Protein AF-A0A8E2J826-F1 (afdb_monomer_lite)

Organism: NCBI:txid1314670

Sequence (68 aa):
DQGKLGEAEKMCQRALEGYEKALGADNITTYIPALNTTWGLGSVFKRQGDSAKARIMYSKALVGYEKA

Radius of gyration: 11.81 Å; chains: 1; bounding box: 22×23×32 Å

pLDDT: mean 95.52, std 4.67, range [74.12, 98.38]

InterPro domains:
  IPR011990 Tetratricopeptide-like helical domain superfamily [G3DSA:1.25.40.10] (1-68)
  IPR011990 Tetratricopeptide-like helical domain superfamily [SSF48452] (2-62)

Secondary structure (DSSP, 8-state):
-HHHHHHHHHHHHHHHHHHHHHH-HHHHTT-HHHHHHHHHHHHHHHHHT-HHHHHHHHHHHHHHHHH-

Foldseek 3Di:
DLVVLVVLLVVLVVVLVVLCVVQNPVRLQQPLVNLVSLQSNLVSCVVVVNPVSSVVSPVSSVSNPVVD

Structure (mmCIF, N/CA/C/O backbone):
data_AF-A0A8E2J826-F1
#
_entry.id   AF-A0A8E2J826-F1
#
loop_
_atom_site.group_PDB
_atom_site.id
_atom_site.type_symbol
_atom_site.label_atom_id
_atom_site.label_alt_id
_atom_site.label_comp_id
_atom_site.label_asym_id
_atom_site.label_entity_id
_atom_site.label_seq_id
_atom_site.pdbx_PDB_ins_code
_atom_site.Cartn_x
_atom_site.Cartn_y
_atom_site.Cartn_z
_atom_site.occupancy
_atom_site.B_iso_or_equiv
_atom_site.auth_seq_id
_atom_site.auth_comp_id
_atom_site.auth_asym_id
_atom_site.auth_atom_id
_atom_site.pdbx_PDB_model_num
ATOM 1 N N . ASP A 1 1 ? -7.257 8.651 17.142 1.00 74.12 1 ASP A N 1
ATOM 2 C CA . ASP A 1 1 ? -8.224 9.569 16.531 1.00 74.12 1 ASP A CA 1
ATOM 3 C C . ASP A 1 1 ? -8.615 9.042 15.161 1.00 74.12 1 ASP A C 1
ATOM 5 O O . ASP A 1 1 ? -7.725 8.842 14.338 1.00 74.12 1 ASP A O 1
ATOM 9 N N . GLN A 1 2 ? -9.886 8.703 14.945 1.00 76.00 2 GLN A N 1
ATOM 10 C CA . GLN A 1 2 ? -10.327 8.041 13.707 1.00 76.00 2 GLN A CA 1
ATOM 11 C C . GLN A 1 2 ? -10.174 8.944 12.472 1.00 76.00 2 GLN A C 1
ATOM 13 O O . GLN A 1 2 ? -9.845 8.441 11.400 1.00 76.00 2 GLN A O 1
ATOM 18 N N . GLY A 1 3 ? -10.292 10.269 12.632 1.00 83.50 3 GLY A N 1
ATOM 19 C CA . GLY A 1 3 ? -10.062 11.231 11.545 1.00 83.50 3 GLY A CA 1
ATOM 20 C C . GLY A 1 3 ? -8.664 11.111 10.927 1.00 83.50 3 GLY A C 1
ATOM 21 O O . GLY A 1 3 ? -8.532 10.998 9.711 1.00 83.50 3 GLY A O 1
ATOM 22 N N . LYS A 1 4 ? -7.627 10.978 11.767 1.00 90.25 4 LYS A N 1
ATOM 23 C CA . LYS A 1 4 ? -6.231 10.801 11.322 1.00 90.25 4 LYS A CA 1
ATOM 24 C C . LYS A 1 4 ? -6.006 9.491 10.559 1.00 90.25 4 LYS A C 1
ATOM 26 O O . LYS A 1 4 ? -5.117 9.410 9.719 1.00 90.25 4 LYS A O 1
ATOM 31 N N . LEU A 1 5 ? -6.793 8.451 10.853 1.00 92.88 5 LEU A N 1
ATOM 32 C CA . LEU A 1 5 ? -6.725 7.182 10.122 1.00 92.88 5 LEU A CA 1
ATOM 33 C C . LEU A 1 5 ? -7.359 7.304 8.735 1.00 92.88 5 LEU A C 1
ATOM 35 O O . LEU A 1 5 ? -6.812 6.764 7.781 1.00 92.88 5 LEU A O 1
ATOM 39 N N . GLY A 1 6 ? -8.472 8.033 8.613 1.00 94.06 6 GLY A N 1
ATOM 40 C CA . GLY A 1 6 ? -9.093 8.310 7.315 1.00 94.06 6 GLY A CA 1
ATOM 41 C C . GLY A 1 6 ? -8.201 9.155 6.399 1.00 94.06 6 GLY A C 1
ATOM 42 O O . GLY A 1 6 ? -8.123 8.898 5.200 1.00 94.06 6 GLY A O 1
ATOM 43 N N . GLU A 1 7 ? -7.478 10.130 6.950 1.00 96.12 7 GLU A N 1
ATOM 44 C CA . GLU A 1 7 ? -6.481 10.900 6.194 1.00 96.12 7 GLU A CA 1
ATOM 45 C C . GLU A 1 7 ? -5.307 10.024 5.742 1.00 96.12 7 GLU A C 1
ATOM 47 O O . GLU A 1 7 ? -4.935 10.056 4.569 1.00 96.12 7 GLU A O 1
ATOM 52 N N . ALA A 1 8 ? -4.771 9.189 6.639 1.00 96.31 8 ALA A N 1
ATOM 53 C CA . ALA A 1 8 ? -3.685 8.268 6.312 1.00 96.31 8 ALA A CA 1
ATOM 54 C C . ALA A 1 8 ? -4.071 7.278 5.198 1.00 96.31 8 ALA A C 1
ATOM 56 O O . ALA A 1 8 ? -3.268 7.029 4.299 1.00 96.31 8 ALA A O 1
ATOM 57 N N . GLU A 1 9 ? -5.299 6.750 5.223 1.00 96.50 9 GLU A N 1
ATOM 58 C CA . GLU A 1 9 ? -5.833 5.889 4.162 1.00 96.50 9 GLU A CA 1
ATOM 59 C C . GLU A 1 9 ? -5.844 6.607 2.807 1.00 96.50 9 GLU A C 1
ATOM 61 O O . GLU A 1 9 ? -5.267 6.102 1.841 1.00 96.50 9 GLU A O 1
ATOM 66 N N . LYS A 1 10 ? -6.422 7.815 2.749 1.00 97.56 10 LYS A N 1
ATOM 67 C CA . LYS A 1 10 ? -6.479 8.624 1.520 1.00 97.56 10 LYS A CA 1
ATOM 68 C C . LYS A 1 10 ? -5.089 8.954 0.979 1.00 97.56 10 LYS A C 1
ATOM 70 O O . LYS A 1 10 ? -4.868 8.905 -0.228 1.00 97.56 10 LYS A O 1
ATOM 75 N N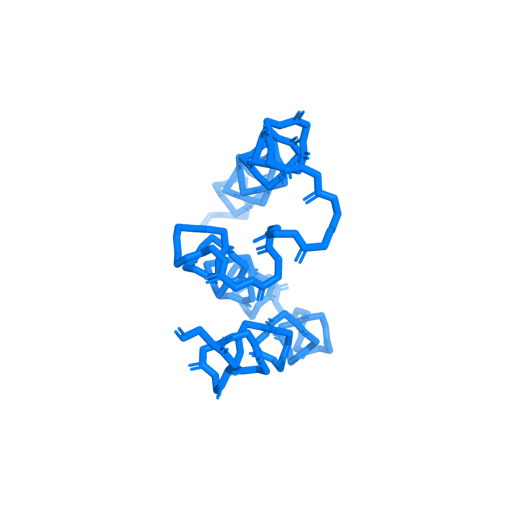 . MET A 1 11 ? -4.140 9.281 1.858 1.00 97.94 11 MET A N 1
ATOM 76 C CA . MET A 1 11 ? -2.757 9.559 1.464 1.00 97.94 11 MET A CA 1
ATOM 77 C C . MET A 1 11 ? -2.075 8.323 0.870 1.00 97.94 11 MET A C 1
ATOM 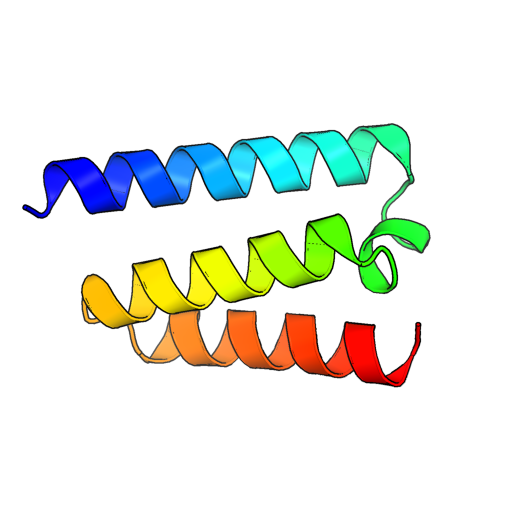79 O O . MET A 1 11 ? -1.415 8.436 -0.162 1.00 97.94 11 MET A O 1
ATOM 83 N N . CYS A 1 12 ? -2.258 7.148 1.484 1.00 97.50 12 CYS A N 1
ATOM 84 C CA . CYS A 1 12 ? -1.705 5.897 0.964 1.00 97.50 12 CYS A CA 1
ATOM 85 C C . CYS A 1 12 ? -2.302 5.546 -0.406 1.00 97.50 12 CYS A C 1
ATOM 87 O O . CYS A 1 12 ? -1.552 5.217 -1.320 1.00 97.50 12 CYS A O 1
ATOM 89 N N . GLN A 1 13 ? -3.623 5.665 -0.574 1.00 97.75 13 GLN A N 1
ATOM 90 C CA . GLN A 1 13 ? -4.295 5.417 -1.857 1.00 97.75 13 GLN A CA 1
ATOM 91 C C . GLN A 1 13 ? -3.767 6.346 -2.956 1.00 97.75 13 GLN A C 1
ATOM 93 O O . GLN A 1 13 ? -3.335 5.872 -4.002 1.00 97.75 13 GLN A O 1
ATOM 98 N N . ARG A 1 14 ? -3.681 7.652 -2.679 1.00 98.38 14 ARG A N 1
ATOM 99 C CA . ARG A 1 14 ? -3.140 8.632 -3.631 1.00 98.38 14 ARG A CA 1
ATOM 100 C C . ARG A 1 14 ? -1.688 8.345 -4.026 1.00 98.38 14 ARG A C 1
ATOM 102 O O . ARG A 1 14 ? -1.312 8.560 -5.175 1.00 98.38 14 ARG A O 1
ATOM 109 N N . ALA A 1 15 ? -0.856 7.896 -3.085 1.00 98.06 15 ALA A N 1
ATOM 110 C CA . ALA A 1 15 ? 0.527 7.527 -3.380 1.00 98.06 15 ALA A CA 1
ATOM 111 C C . ALA A 1 15 ? 0.598 6.301 -4.305 1.00 98.06 15 ALA A C 1
ATOM 113 O O . ALA A 1 15 ? 1.338 6.329 -5.285 1.00 98.06 15 ALA A O 1
ATOM 114 N N . LEU A 1 16 ? -0.213 5.270 -4.041 1.00 97.94 16 LEU A N 1
ATOM 115 C CA . LEU A 1 16 ? -0.292 4.076 -4.889 1.00 97.94 16 LEU A CA 1
ATOM 116 C C . LEU A 1 16 ? -0.771 4.406 -6.306 1.00 97.94 16 LEU A C 1
ATOM 118 O O . LEU A 1 16 ? -0.131 3.979 -7.261 1.00 97.94 16 LEU A O 1
ATOM 122 N N . GLU A 1 17 ? -1.810 5.231 -6.451 1.00 98.00 17 GLU A N 1
ATOM 123 C CA . GLU A 1 17 ? -2.273 5.717 -7.761 1.00 98.00 17 GLU A CA 1
ATOM 124 C C . GLU A 1 17 ? -1.165 6.469 -8.516 1.00 98.00 17 GLU A C 1
ATOM 126 O O . GLU A 1 17 ? -0.988 6.302 -9.724 1.00 98.00 17 GLU A O 1
ATOM 131 N N . GLY A 1 18 ? -0.388 7.294 -7.806 1.00 98.25 18 GLY A N 1
ATOM 132 C CA . GLY A 1 18 ? 0.749 8.012 -8.380 1.00 98.25 18 GLY A CA 1
ATOM 133 C C . GLY A 1 18 ? 1.850 7.073 -8.874 1.00 98.25 18 GLY A C 1
ATOM 134 O O . GLY A 1 18 ? 2.351 7.251 -9.986 1.00 98.25 18 GLY A O 1
ATOM 135 N N . TYR A 1 19 ? 2.203 6.060 -8.079 1.00 97.56 19 TYR A N 1
ATOM 136 C CA . TYR A 1 19 ? 3.175 5.041 -8.477 1.00 97.56 19 TYR A CA 1
ATOM 137 C C . TYR A 1 19 ? 2.685 4.226 -9.673 1.00 97.56 19 TYR A C 1
ATOM 139 O O . TYR A 1 19 ? 3.456 3.993 -10.600 1.00 97.56 19 TYR A O 1
ATOM 147 N N . GLU A 1 20 ? 1.406 3.851 -9.697 1.00 97.19 20 GLU A N 1
ATOM 148 C CA . GLU A 1 20 ? 0.826 3.048 -10.776 1.00 97.19 20 GLU A CA 1
ATOM 149 C C . GLU A 1 20 ? 0.837 3.830 -12.085 1.00 97.19 20 GLU A C 1
ATOM 151 O O . GLU A 1 20 ? 1.266 3.321 -13.118 1.00 97.19 20 GLU A O 1
ATOM 156 N N . LYS A 1 21 ? 0.465 5.112 -12.028 1.00 97.56 21 LYS A N 1
ATOM 157 C CA . LYS A 1 21 ? 0.507 6.004 -13.187 1.00 97.56 21 LYS A CA 1
ATOM 158 C C . LYS A 1 21 ? 1.926 6.207 -13.729 1.00 97.56 21 LYS A C 1
ATOM 160 O O . LYS A 1 21 ? 2.087 6.383 -14.933 1.00 97.56 21 LYS A O 1
ATOM 165 N N . ALA A 1 22 ? 2.936 6.230 -12.859 1.00 97.31 22 ALA A N 1
ATOM 166 C CA . ALA A 1 22 ? 4.323 6.466 -13.254 1.00 97.31 22 ALA A CA 1
ATOM 167 C C . ALA A 1 22 ? 5.026 5.208 -13.788 1.00 97.31 22 ALA A C 1
ATOM 169 O O . ALA A 1 22 ? 5.849 5.310 -14.693 1.00 97.31 22 ALA A O 1
ATOM 170 N N . LEU A 1 23 ? 4.727 4.039 -13.217 1.00 95.81 23 LEU A N 1
ATOM 171 C CA . LEU A 1 23 ? 5.463 2.795 -13.470 1.00 95.81 23 LEU A CA 1
ATOM 172 C C . LEU A 1 23 ? 4.693 1.804 -14.352 1.00 95.81 23 LEU A C 1
ATOM 174 O O . LEU A 1 23 ? 5.311 0.939 -14.973 1.00 95.81 23 LEU A O 1
ATOM 178 N N . GLY A 1 24 ? 3.366 1.925 -14.412 1.00 94.56 24 GLY A N 1
ATOM 179 C CA . GLY A 1 24 ? 2.472 0.923 -14.985 1.00 94.56 24 GLY A CA 1
ATOM 180 C C . GLY A 1 24 ? 2.117 -0.192 -13.994 1.00 94.56 24 GLY A C 1
ATOM 181 O O . GLY A 1 24 ? 2.824 -0.431 -13.010 1.00 94.56 24 GLY A O 1
ATOM 182 N N . ALA A 1 25 ? 1.009 -0.883 -14.275 1.00 89.94 25 ALA A N 1
ATOM 183 C CA . ALA A 1 25 ? 0.417 -1.901 -13.403 1.00 89.94 25 ALA A CA 1
ATOM 184 C C . ALA A 1 25 ? 1.329 -3.116 -13.150 1.00 89.94 25 ALA A C 1
ATOM 186 O O . ALA A 1 25 ? 1.269 -3.707 -12.075 1.00 89.94 25 ALA A O 1
ATOM 187 N N . ASP A 1 26 ? 2.204 -3.464 -14.094 1.00 88.31 26 ASP A N 1
ATOM 188 C CA . ASP A 1 26 ? 3.111 -4.604 -13.925 1.00 88.31 26 ASP A CA 1
ATOM 189 C C . ASP A 1 26 ? 4.260 -4.257 -12.967 1.00 88.31 26 ASP A C 1
ATOM 191 O O . ASP A 1 26 ? 4.536 -4.987 -12.011 1.00 88.31 26 ASP A O 1
ATOM 195 N N . ASN A 1 27 ? 4.878 -3.089 -13.161 1.00 90.75 27 ASN A N 1
ATOM 196 C CA . ASN A 1 27 ? 6.072 -2.678 -12.419 1.00 90.75 27 ASN A CA 1
ATOM 197 C C . ASN A 1 27 ? 5.765 -2.205 -10.993 1.00 90.75 27 ASN A C 1
ATOM 199 O O . ASN A 1 27 ? 6.612 -2.327 -10.109 1.00 90.75 27 ASN A O 1
ATOM 203 N N . ILE A 1 28 ? 4.564 -1.676 -10.730 1.00 95.81 28 ILE A N 1
ATOM 204 C CA . ILE A 1 28 ? 4.190 -1.268 -9.367 1.00 95.81 28 ILE A CA 1
ATOM 205 C C . ILE A 1 28 ? 4.207 -2.457 -8.391 1.00 95.81 28 ILE A C 1
ATOM 207 O O . ILE A 1 28 ? 4.483 -2.269 -7.207 1.00 95.81 28 ILE A O 1
ATOM 211 N N . THR A 1 29 ? 3.970 -3.685 -8.871 1.00 94.31 29 THR A N 1
ATOM 212 C CA . THR A 1 29 ? 3.871 -4.874 -8.008 1.00 94.31 29 THR A CA 1
ATOM 213 C C . THR A 1 29 ? 5.193 -5.342 -7.399 1.00 94.31 29 THR A C 1
ATOM 215 O O . THR A 1 29 ? 5.160 -6.112 -6.444 1.00 94.31 29 THR A O 1
ATOM 218 N N . THR A 1 30 ? 6.340 -4.866 -7.888 1.00 95.88 30 THR A N 1
ATOM 219 C CA . THR A 1 30 ? 7.677 -5.137 -7.320 1.00 95.88 30 THR A CA 1
ATOM 220 C C . THR A 1 30 ? 8.385 -3.861 -6.857 1.00 95.88 30 THR A C 1
ATOM 222 O O . THR A 1 30 ? 9.474 -3.901 -6.286 1.00 95.88 30 THR A O 1
ATOM 225 N N . TYR A 1 31 ? 7.764 -2.694 -7.046 1.00 97.56 31 TYR A N 1
ATOM 226 C CA . TYR A 1 31 ? 8.351 -1.420 -6.657 1.00 97.56 31 TYR A CA 1
ATOM 227 C C . TYR A 1 31 ? 8.305 -1.218 -5.137 1.00 97.56 31 TYR A C 1
ATOM 229 O O . TYR A 1 31 ? 7.250 -0.954 -4.558 1.00 97.56 31 TYR A O 1
ATOM 237 N N . ILE A 1 32 ? 9.472 -1.286 -4.488 1.00 97.69 32 ILE A N 1
ATOM 238 C CA . ILE A 1 32 ? 9.615 -1.260 -3.022 1.00 97.69 32 ILE A CA 1
ATOM 239 C C . ILE A 1 32 ? 8.822 -0.128 -2.333 1.00 97.69 32 ILE A C 1
ATOM 241 O O . ILE A 1 32 ? 8.128 -0.415 -1.353 1.00 97.69 32 ILE A O 1
ATOM 245 N N . PRO A 1 33 ? 8.828 1.137 -2.806 1.00 97.88 33 PRO A N 1
ATOM 246 C CA . PRO A 1 33 ? 8.009 2.181 -2.189 1.00 97.88 33 PRO A CA 1
ATOM 247 C C . PRO A 1 33 ? 6.502 1.901 -2.241 1.00 97.88 33 PRO A C 1
ATOM 249 O O . PRO A 1 33 ? 5.824 2.119 -1.240 1.00 97.88 33 PRO A O 1
ATOM 252 N N . ALA A 1 34 ? 5.976 1.349 -3.340 1.00 97.94 34 ALA A N 1
ATOM 253 C CA . ALA A 1 34 ? 4.563 0.975 -3.429 1.00 97.94 34 ALA A CA 1
ATOM 254 C C . ALA A 1 34 ? 4.215 -0.191 -2.491 1.00 97.94 34 ALA A C 1
ATOM 256 O O . ALA A 1 34 ? 3.149 -0.194 -1.870 1.00 97.94 34 ALA A O 1
ATOM 257 N N . LEU A 1 35 ? 5.128 -1.149 -2.315 1.00 98.31 35 LEU A N 1
ATOM 258 C CA . LEU A 1 35 ? 4.956 -2.247 -1.359 1.00 98.31 35 LEU A CA 1
ATOM 259 C C . LEU A 1 35 ? 4.920 -1.738 0.085 1.00 98.31 35 LEU A C 1
ATOM 261 O O . LEU A 1 35 ? 4.002 -2.080 0.835 1.00 98.31 35 LEU A O 1
ATOM 265 N N . ASN A 1 36 ? 5.834 -0.831 0.442 1.00 98.38 36 ASN A N 1
ATOM 266 C CA . ASN A 1 36 ? 5.852 -0.177 1.752 1.00 98.38 36 ASN A CA 1
ATOM 267 C C . ASN A 1 36 ? 4.549 0.599 2.007 1.00 98.38 36 ASN A C 1
ATOM 269 O O . ASN A 1 36 ? 3.967 0.511 3.089 1.00 98.38 36 ASN A O 1
ATOM 273 N N . THR A 1 37 ? 4.054 1.340 1.011 1.00 98.31 37 THR A N 1
ATOM 274 C CA . THR A 1 37 ? 2.780 2.063 1.114 1.00 98.31 37 THR A CA 1
ATOM 275 C C . THR A 1 37 ? 1.595 1.110 1.259 1.00 98.31 37 THR A C 1
ATOM 277 O O . THR A 1 37 ? 0.716 1.351 2.087 1.00 98.31 37 THR A O 1
ATOM 280 N N . THR A 1 38 ? 1.584 -0.003 0.524 1.00 98.25 38 THR A N 1
ATOM 281 C CA . THR A 1 38 ? 0.550 -1.043 0.639 1.00 98.25 38 THR A CA 1
ATOM 282 C C . THR A 1 38 ? 0.548 -1.657 2.043 1.00 98.25 38 THR A C 1
ATOM 284 O O . THR A 1 38 ? -0.506 -1.801 2.663 1.00 98.25 38 THR A O 1
ATOM 287 N N . TRP A 1 39 ? 1.723 -1.932 2.612 1.00 98.38 39 TRP A N 1
ATOM 288 C CA . TRP A 1 39 ? 1.857 -2.374 4.003 1.00 98.38 39 TRP A CA 1
ATOM 289 C C . TRP A 1 39 ? 1.357 -1.323 5.009 1.00 98.38 39 TRP A C 1
ATOM 291 O O . TRP A 1 39 ? 0.663 -1.639 5.985 1.00 98.38 39 TRP A O 1
ATOM 301 N N . GLY A 1 40 ? 1.678 -0.050 4.767 1.00 97.69 40 GLY A N 1
ATOM 302 C CA . GLY A 1 40 ? 1.168 1.081 5.538 1.00 97.69 40 GLY A CA 1
ATOM 303 C C . GLY A 1 40 ? -0.361 1.119 5.547 1.00 97.69 40 GLY A C 1
ATOM 304 O O . GLY A 1 40 ? -0.969 1.204 6.615 1.00 97.69 40 GLY A O 1
ATOM 305 N N . LEU A 1 41 ? -0.982 0.936 4.380 1.00 97.81 41 LEU A N 1
ATOM 306 C CA . LEU A 1 41 ? -2.433 0.862 4.224 1.00 97.81 41 LEU A CA 1
ATOM 307 C C . LEU A 1 41 ? -3.040 -0.322 4.997 1.00 97.81 41 LEU A C 1
ATOM 309 O O . LEU A 1 41 ? -4.051 -0.161 5.681 1.00 97.81 41 LEU A O 1
ATOM 313 N N . GLY A 1 42 ? -2.384 -1.487 4.988 1.00 98.00 42 GLY A N 1
ATOM 314 C CA . GLY A 1 42 ? -2.783 -2.620 5.831 1.00 98.00 42 GLY A CA 1
ATOM 315 C C . GLY A 1 42 ? -2.782 -2.285 7.327 1.00 98.00 42 GLY A C 1
ATOM 316 O O . GLY A 1 42 ? -3.703 -2.651 8.061 1.00 98.00 42 GLY A O 1
ATOM 317 N N . SER A 1 43 ? -1.800 -1.502 7.774 1.00 97.50 43 SER A N 1
ATOM 318 C CA . SER A 1 43 ? -1.705 -1.042 9.165 1.00 97.50 43 SER A CA 1
ATOM 319 C C . SER A 1 43 ? -2.790 -0.029 9.528 1.00 97.50 43 SER A C 1
ATOM 321 O O . SER A 1 43 ? -3.298 -0.057 10.652 1.00 97.50 43 SER A O 1
ATOM 323 N N . VAL A 1 44 ? -3.191 0.830 8.587 1.00 97.25 44 VAL A N 1
ATOM 324 C CA . VAL A 1 44 ? -4.329 1.743 8.764 1.00 97.25 44 VAL A CA 1
ATOM 325 C C . VAL A 1 44 ? -5.627 0.952 8.935 1.00 97.25 44 VAL A C 1
ATOM 327 O O . VAL A 1 44 ? -6.311 1.148 9.940 1.00 97.25 44 VAL A O 1
ATOM 330 N N . PHE A 1 45 ? -5.916 -0.006 8.047 1.00 97.38 45 PHE A N 1
ATOM 331 C CA . PHE A 1 45 ? -7.119 -0.841 8.151 1.00 97.38 45 PHE A CA 1
ATOM 332 C C . PHE A 1 45 ? -7.170 -1.640 9.454 1.00 97.38 45 PHE A C 1
ATOM 334 O O . PHE A 1 45 ? -8.202 -1.665 10.125 1.00 97.38 45 PHE A O 1
ATOM 341 N N . LYS A 1 46 ? -6.036 -2.206 9.888 1.00 96.69 46 LYS A N 1
ATOM 342 C CA . LYS A 1 46 ? -5.944 -2.896 11.183 1.00 96.69 46 LYS A CA 1
ATOM 343 C C . LYS A 1 46 ? -6.341 -1.974 12.339 1.00 96.69 46 LYS A C 1
ATOM 345 O O . LYS A 1 46 ? -7.075 -2.390 13.231 1.00 96.69 46 LYS A O 1
ATOM 350 N N . ARG A 1 47 ? -5.882 -0.717 12.324 1.00 95.31 47 ARG A N 1
ATOM 351 C CA . ARG A 1 47 ? -6.205 0.287 13.355 1.00 95.31 47 ARG A CA 1
ATOM 352 C C . ARG A 1 47 ? -7.643 0.801 13.274 1.0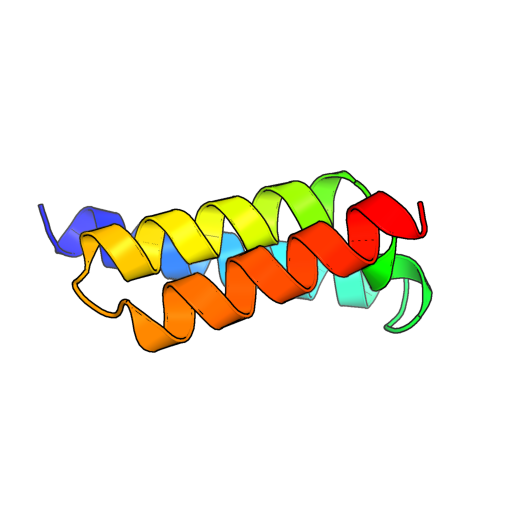0 95.31 47 ARG A C 1
ATOM 354 O O . ARG A 1 47 ? -8.160 1.252 14.290 1.00 95.31 47 ARG A O 1
ATOM 361 N N . GLN A 1 48 ? -8.274 0.736 12.104 1.00 94.88 48 GLN A N 1
ATOM 362 C CA . GLN A 1 48 ? -9.702 1.014 11.916 1.00 94.88 48 GLN A CA 1
ATOM 363 C C . GLN A 1 48 ? -10.601 -0.176 12.315 1.00 94.88 48 GLN A C 1
ATOM 365 O O . GLN A 1 48 ? -11.817 -0.026 12.358 1.00 94.88 48 GLN A O 1
ATOM 370 N N . GLY A 1 49 ? -10.023 -1.345 12.621 1.00 95.62 49 GLY A N 1
ATOM 371 C CA . GLY A 1 49 ? -10.753 -2.569 12.971 1.00 95.62 49 GLY A CA 1
ATOM 372 C C . GLY A 1 49 ? -11.065 -3.484 11.780 1.00 95.62 49 GLY A C 1
ATOM 373 O O . GLY A 1 49 ? -11.531 -4.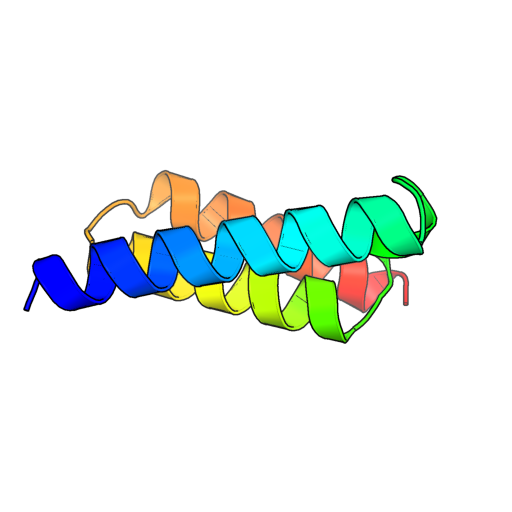606 11.980 1.00 95.62 49 GLY A O 1
ATOM 374 N N . ASP A 1 50 ? -10.744 -3.072 10.551 1.00 96.44 50 ASP A N 1
ATOM 375 C CA . ASP A 1 50 ? -10.953 -3.873 9.342 1.00 96.44 50 ASP A CA 1
ATOM 376 C C . ASP A 1 50 ? -9.786 -4.849 9.121 1.00 96.44 50 ASP A C 1
ATOM 378 O O . ASP A 1 50 ? -8.878 -4.664 8.304 1.00 96.44 50 ASP A O 1
ATOM 382 N N . SER A 1 51 ? -9.804 -5.930 9.899 1.00 95.06 51 SER A N 1
ATOM 383 C CA . SER A 1 51 ? -8.776 -6.973 9.830 1.00 95.06 51 SER A CA 1
ATOM 384 C C . SER A 1 51 ? -8.783 -7.734 8.499 1.00 95.06 51 SER A C 1
ATOM 386 O O . SER A 1 51 ? -7.762 -8.313 8.124 1.00 95.06 51 SER A O 1
ATOM 388 N N . ALA A 1 52 ? -9.910 -7.753 7.778 1.00 97.56 52 ALA A N 1
ATOM 389 C CA . ALA A 1 52 ? -10.009 -8.419 6.484 1.00 97.56 52 ALA A CA 1
ATOM 390 C C . ALA A 1 52 ? -9.225 -7.647 5.417 1.00 97.56 52 ALA A C 1
ATOM 392 O O . ALA A 1 52 ? -8.347 -8.225 4.771 1.00 97.56 52 ALA A O 1
ATOM 393 N N . LYS A 1 53 ? -9.457 -6.332 5.294 1.00 97.25 53 LYS A N 1
ATOM 394 C CA . LYS A 1 53 ? -8.681 -5.484 4.378 1.00 97.25 53 LYS A CA 1
ATOM 395 C C . LYS A 1 53 ? -7.209 -5.416 4.761 1.00 97.25 53 LYS A C 1
ATOM 397 O O . LYS A 1 53 ? -6.358 -5.465 3.876 1.00 97.25 53 LYS A O 1
ATOM 402 N N . ALA A 1 54 ? -6.896 -5.377 6.058 1.00 98.25 54 ALA A N 1
ATOM 403 C CA . ALA A 1 54 ? -5.514 -5.401 6.527 1.00 98.25 54 ALA A CA 1
ATOM 404 C C . ALA A 1 54 ? -4.748 -6.625 6.003 1.00 98.25 54 ALA A C 1
ATOM 406 O O . ALA A 1 54 ? -3.673 -6.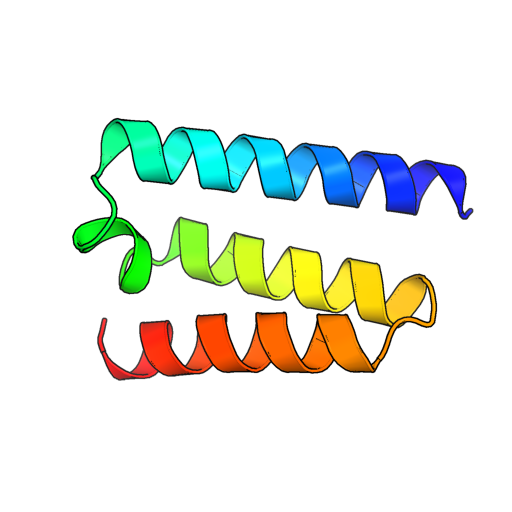475 5.425 1.00 98.25 54 ALA A O 1
ATOM 407 N N . ARG A 1 55 ? -5.329 -7.829 6.138 1.00 98.12 55 ARG A N 1
ATOM 408 C CA . ARG A 1 55 ? -4.724 -9.067 5.620 1.00 98.12 55 ARG A CA 1
ATOM 409 C C . ARG A 1 55 ? -4.494 -9.007 4.116 1.00 98.12 55 ARG A C 1
ATOM 411 O O . ARG A 1 55 ? -3.404 -9.341 3.676 1.00 98.12 55 ARG A O 1
ATOM 418 N N . ILE A 1 56 ? -5.476 -8.533 3.347 1.00 98.19 56 ILE A N 1
ATOM 419 C CA . ILE A 1 56 ? -5.342 -8.402 1.888 1.00 98.19 56 ILE A CA 1
ATOM 420 C C . ILE A 1 56 ? -4.148 -7.510 1.531 1.00 98.19 56 ILE A C 1
ATOM 422 O O . ILE A 1 56 ? -3.345 -7.878 0.677 1.00 98.19 56 ILE A O 1
ATOM 426 N N . MET A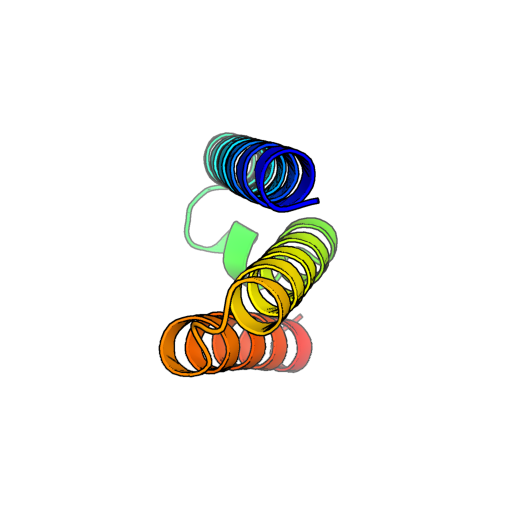 1 57 ? -4.012 -6.355 2.185 1.00 98.19 57 MET A N 1
ATOM 427 C CA . MET A 1 57 ? -2.915 -5.426 1.905 1.00 98.19 57 MET A CA 1
ATOM 428 C C . MET A 1 57 ? -1.553 -6.015 2.275 1.00 98.19 57 MET A C 1
ATOM 430 O O . MET A 1 57 ? -0.631 -5.968 1.464 1.00 98.19 57 MET A O 1
ATOM 434 N N . TYR A 1 58 ? -1.430 -6.630 3.453 1.00 98.31 58 TYR A N 1
ATOM 435 C CA . TYR A 1 58 ? -0.183 -7.287 3.848 1.00 98.31 58 TYR A CA 1
ATOM 436 C C . TYR A 1 58 ? 0.195 -8.423 2.897 1.00 98.31 58 TYR A C 1
ATOM 438 O O . TYR A 1 58 ? 1.342 -8.492 2.472 1.00 98.31 58 TYR A O 1
ATOM 446 N N . SER A 1 59 ? -0.762 -9.266 2.500 1.00 98.06 59 SER A N 1
ATOM 447 C CA . SER A 1 59 ? -0.514 -10.340 1.536 1.00 98.06 59 SER A CA 1
ATOM 448 C C . SER A 1 59 ? -0.057 -9.804 0.180 1.00 98.06 59 SER A C 1
ATOM 450 O O . SER A 1 59 ? 0.903 -10.325 -0.376 1.00 98.06 59 SER A O 1
ATOM 452 N N . LYS A 1 60 ? -0.686 -8.741 -0.341 1.00 96.38 60 LYS A N 1
ATOM 453 C CA . LYS A 1 60 ? -0.250 -8.103 -1.595 1.00 96.38 60 LYS A CA 1
ATOM 454 C C . LYS A 1 60 ? 1.184 -7.577 -1.503 1.00 96.38 60 LYS A C 1
ATOM 456 O O . LYS A 1 60 ? 1.967 -7.816 -2.415 1.00 96.38 60 LYS A O 1
ATOM 461 N N . ALA A 1 61 ? 1.523 -6.892 -0.410 1.00 97.56 61 ALA A N 1
ATOM 462 C CA . ALA A 1 61 ? 2.869 -6.364 -0.201 1.00 97.56 61 ALA A CA 1
ATOM 463 C C . ALA A 1 61 ? 3.914 -7.490 -0.100 1.00 97.56 61 ALA A C 1
ATOM 465 O O . ALA A 1 61 ? 4.948 -7.414 -0.755 1.00 97.56 61 ALA A O 1
ATOM 466 N N . LEU A 1 62 ? 3.619 -8.556 0.656 1.00 97.81 62 LEU A N 1
ATOM 467 C CA . LEU A 1 62 ? 4.492 -9.728 0.799 1.00 97.81 62 LEU A CA 1
ATOM 468 C C . LEU A 1 62 ? 4.780 -10.405 -0.540 1.00 97.81 62 LEU A C 1
ATOM 470 O O . LEU A 1 62 ? 5.943 -10.611 -0.866 1.00 97.81 62 LEU A O 1
ATOM 474 N N . VAL A 1 63 ? 3.746 -10.657 -1.349 1.00 96.88 63 VAL A N 1
ATOM 475 C CA . VAL A 1 63 ? 3.917 -11.241 -2.690 1.00 96.88 63 VAL A CA 1
ATOM 476 C C . VAL A 1 63 ? 4.822 -10.373 -3.568 1.00 96.88 63 VAL A C 1
ATOM 478 O O . VAL A 1 63 ? 5.578 -10.901 -4.378 1.00 96.88 63 VAL A O 1
ATOM 481 N N . GLY A 1 64 ? 4.750 -9.048 -3.430 1.00 95.69 64 GLY A N 1
ATOM 482 C CA . GLY A 1 64 ? 5.648 -8.141 -4.138 1.00 95.69 64 GLY A CA 1
ATOM 483 C C . GLY A 1 64 ? 7.089 -8.221 -3.640 1.00 95.69 64 GLY A C 1
ATOM 484 O O . GLY A 1 64 ? 7.997 -8.308 -4.457 1.00 95.69 64 GLY A O 1
ATOM 485 N N . TYR A 1 65 ? 7.310 -8.252 -2.320 1.00 96.31 65 TYR A N 1
ATOM 486 C CA . TYR A 1 65 ? 8.658 -8.370 -1.745 1.00 96.31 65 TYR A CA 1
ATOM 487 C C . TYR A 1 65 ? 9.330 -9.703 -2.080 1.00 96.31 65 TYR A C 1
ATOM 489 O O . TYR A 1 65 ? 10.547 -9.755 -2.175 1.00 96.31 65 TYR A O 1
ATOM 497 N N . GLU A 1 66 ? 8.556 -10.773 -2.255 1.00 96.00 66 GLU A N 1
ATOM 498 C CA . GLU A 1 66 ? 9.070 -12.078 -2.689 1.00 96.00 66 GLU A CA 1
ATOM 499 C C . GLU A 1 66 ? 9.511 -12.088 -4.161 1.00 96.00 66 GLU A C 1
ATOM 501 O O . GLU A 1 66 ? 10.283 -12.955 -4.564 1.00 96.00 66 GLU A O 1
ATOM 506 N N . LYS A 1 67 ? 8.997 -11.156 -4.973 1.00 92.19 67 LYS A N 1
ATOM 507 C CA . LYS A 1 67 ? 9.244 -11.075 -6.421 1.00 92.19 67 LYS A CA 1
ATOM 508 C C . LYS A 1 67 ? 10.205 -9.956 -6.833 1.00 92.19 67 LYS A C 1
ATOM 510 O O . LYS A 1 67 ? 10.651 -9.972 -7.979 1.00 92.19 67 LYS A O 1
ATOM 515 N N . ALA A 1 68 ? 10.430 -8.975 -5.960 1.00 84.38 68 ALA A N 1
ATOM 516 C CA . ALA A 1 68 ? 11.307 -7.823 -6.177 1.00 84.38 68 ALA A CA 1
ATOM 517 C C . ALA A 1 68 ? 12.776 -8.184 -5.933 1.00 84.38 68 ALA A C 1
ATOM 519 O O . ALA A 1 68 ? 13.618 -7.721 -6.734 1.00 84.38 68 ALA A O 1
#